Protein AF-K5W530-F1 (afdb_monomer_lite)

Structure (mmCIF, N/CA/C/O backbone):
data_AF-K5W530-F1
#
_entry.id   AF-K5W530-F1
#
loop_
_atom_site.group_PDB
_atom_site.id
_atom_site.type_symbol
_atom_site.label_atom_id
_atom_site.label_alt_id
_atom_site.label_comp_id
_atom_site.label_asym_id
_atom_site.label_entity_id
_atom_site.label_seq_id
_atom_site.pdbx_PDB_ins_code
_atom_site.Cartn_x
_atom_site.Cartn_y
_atom_site.Cartn_z
_atom_site.occupancy
_atom_site.B_iso_or_equiv
_atom_site.auth_seq_id
_atom_site.auth_comp_id
_atom_site.auth_asym_id
_atom_site.auth_atom_id
_atom_site.pdbx_PDB_model_num
ATOM 1 N N . LEU A 1 1 ? -4.948 55.221 9.171 1.00 51.19 1 LEU A N 1
ATOM 2 C CA . LEU A 1 1 ? -5.366 54.275 10.233 1.00 51.19 1 LEU A CA 1
ATOM 3 C C . LEU A 1 1 ? -6.156 53.051 9.726 1.00 51.19 1 LEU A C 1
ATOM 5 O O . LEU A 1 1 ? -6.423 52.175 10.527 1.00 51.19 1 LEU A O 1
ATOM 9 N N . ILE A 1 2 ? -6.507 52.945 8.432 1.00 52.31 2 ILE A N 1
ATOM 10 C CA . ILE A 1 2 ? -7.275 51.794 7.892 1.00 52.31 2 ILE A CA 1
ATOM 11 C C . ILE A 1 2 ? -6.385 50.792 7.125 1.00 52.31 2 ILE A C 1
ATOM 13 O O . ILE A 1 2 ? -6.698 49.611 7.059 1.00 52.31 2 ILE A O 1
ATOM 17 N N . PHE A 1 3 ? -5.218 51.218 6.630 1.00 44.72 3 PHE A N 1
ATOM 18 C CA . PHE A 1 3 ? -4.323 50.352 5.846 1.00 44.72 3 PHE A CA 1
ATOM 19 C C . PHE A 1 3 ? -3.403 49.440 6.671 1.00 44.72 3 PHE A C 1
ATOM 21 O O . PHE A 1 3 ? -2.934 48.429 6.163 1.00 44.72 3 PHE A O 1
ATOM 28 N N . VAL A 1 4 ? -3.160 49.754 7.947 1.00 47.00 4 VAL A N 1
ATOM 29 C CA . VAL A 1 4 ? -2.227 48.979 8.790 1.00 47.00 4 VAL A CA 1
ATOM 30 C C . VAL A 1 4 ? -2.894 47.722 9.373 1.00 47.00 4 VAL A C 1
ATOM 32 O O . VAL A 1 4 ? -2.210 46.765 9.717 1.00 47.00 4 VAL A O 1
ATOM 35 N N . LEU A 1 5 ? -4.232 47.672 9.418 1.00 45.00 5 LEU A N 1
ATOM 36 C CA . LEU A 1 5 ? -4.975 46.553 10.013 1.00 45.00 5 LEU A CA 1
ATOM 37 C C . LEU A 1 5 ? -5.194 45.362 9.055 1.00 45.00 5 LEU A C 1
ATOM 39 O O . LEU A 1 5 ? -5.543 44.278 9.508 1.00 45.00 5 LEU A O 1
ATOM 43 N N . SER A 1 6 ? -4.973 45.528 7.744 1.00 47.75 6 SER A N 1
ATOM 44 C CA . SER A 1 6 ? -5.181 44.441 6.762 1.00 47.75 6 SER A CA 1
ATOM 45 C C . SER A 1 6 ? -4.007 43.468 6.639 1.00 47.75 6 SER A C 1
ATOM 47 O O . SER A 1 6 ? -4.157 42.412 6.037 1.00 47.75 6 SER A O 1
ATOM 49 N N . ILE A 1 7 ? -2.853 43.771 7.238 1.00 49.44 7 ILE A N 1
ATOM 50 C CA . ILE A 1 7 ? -1.695 42.859 7.224 1.00 49.44 7 ILE A CA 1
ATOM 51 C C . ILE A 1 7 ? -1.810 41.800 8.345 1.00 49.44 7 ILE A C 1
ATOM 53 O O . ILE A 1 7 ? -1.051 40.838 8.380 1.00 49.44 7 ILE A O 1
ATOM 57 N N . LEU A 1 8 ? -2.805 41.915 9.237 1.00 47.88 8 LEU A N 1
ATOM 58 C CA . LEU A 1 8 ? -2.949 41.045 10.409 1.00 47.88 8 LEU A CA 1
ATOM 59 C C . LEU A 1 8 ? -3.847 39.803 10.222 1.00 47.88 8 LEU A C 1
ATOM 61 O O . LEU A 1 8 ? -4.095 39.106 11.201 1.00 47.88 8 LEU A O 1
ATOM 65 N N . THR A 1 9 ? -4.357 39.499 9.020 1.00 54.56 9 THR A N 1
ATOM 66 C CA . THR A 1 9 ? -5.320 38.383 8.824 1.00 54.56 9 THR A CA 1
ATOM 67 C C . THR A 1 9 ? -5.023 37.460 7.641 1.00 54.56 9 THR A C 1
ATOM 69 O O . THR A 1 9 ? -5.931 36.955 6.990 1.00 54.56 9 THR A O 1
ATOM 72 N N . LEU A 1 10 ? -3.752 37.134 7.407 1.00 48.59 10 LEU A N 1
ATOM 73 C CA . LEU A 1 10 ? -3.403 35.938 6.633 1.00 48.59 10 LEU A CA 1
ATOM 74 C C . LEU A 1 10 ? -2.355 35.094 7.363 1.00 48.59 10 LEU A C 1
ATOM 76 O O . LEU A 1 10 ? -1.287 34.789 6.849 1.00 48.59 10 LEU A O 1
ATOM 80 N N . VAL A 1 11 ? -2.707 34.621 8.561 1.00 50.84 11 VAL A N 1
ATOM 81 C CA . VAL A 1 11 ? -2.251 33.282 8.950 1.00 50.84 11 VAL A CA 1
ATOM 82 C C . VAL A 1 11 ? -3.168 32.310 8.215 1.00 50.84 11 VAL A C 1
ATOM 84 O O . VAL A 1 11 ? -4.099 31.746 8.784 1.00 50.84 11 VAL A O 1
ATOM 87 N N . ALA A 1 12 ? -2.951 32.164 6.906 1.00 47.25 12 ALA A N 1
ATOM 88 C CA . ALA A 1 12 ? -3.381 30.952 6.240 1.00 47.25 12 ALA A CA 1
ATOM 89 C C . ALA A 1 12 ? -2.591 29.843 6.929 1.00 47.25 12 ALA A C 1
ATOM 91 O O . ALA A 1 12 ? -1.369 29.771 6.792 1.00 47.25 12 ALA A O 1
ATOM 92 N N . GLN A 1 13 ? -3.266 29.044 7.752 1.00 52.19 13 GLN A N 1
ATOM 93 C CA . GLN A 1 13 ? -2.702 27.804 8.250 1.00 52.19 13 GLN A CA 1
ATOM 94 C C . GLN A 1 13 ? -2.469 26.915 7.029 1.00 52.19 13 GLN A C 1
ATOM 96 O O . GLN A 1 13 ? -3.324 26.122 6.646 1.00 52.19 13 GLN A O 1
ATOM 101 N N . ALA A 1 14 ? -1.318 27.073 6.378 1.00 48.53 14 ALA A N 1
ATOM 102 C CA . ALA A 1 14 ? -0.747 25.995 5.609 1.00 48.53 14 ALA A CA 1
ATOM 103 C C . ALA A 1 14 ? -0.536 24.884 6.636 1.00 48.53 14 ALA A C 1
ATOM 105 O O . ALA A 1 14 ? 0.388 24.947 7.446 1.00 48.53 14 ALA A O 1
ATOM 106 N N . GLN A 1 15 ? -1.459 23.921 6.688 1.00 55.88 15 GLN A N 1
ATOM 107 C CA . GLN A 1 15 ? -1.173 22.653 7.334 1.00 55.88 15 GLN A CA 1
ATOM 108 C C . GLN A 1 15 ? 0.032 22.112 6.576 1.00 55.88 15 GLN A C 1
ATOM 110 O O . GLN A 1 15 ? -0.105 21.653 5.438 1.00 55.88 15 GLN A O 1
ATOM 115 N N . LEU A 1 16 ? 1.221 22.273 7.163 1.00 52.56 16 LEU A N 1
ATOM 116 C CA . LEU A 1 16 ? 2.419 21.629 6.664 1.00 52.56 16 LEU A CA 1
ATOM 117 C C . LEU A 1 16 ? 2.055 20.157 6.556 1.00 52.56 16 LEU A C 1
ATOM 119 O O . LEU A 1 16 ? 1.707 19.494 7.532 1.00 52.56 16 LEU A O 1
ATOM 123 N N . SER A 1 17 ? 2.006 19.699 5.316 1.00 59.12 17 SER A N 1
ATOM 124 C CA . SER A 1 17 ? 1.738 18.321 4.957 1.00 59.12 17 SER A CA 1
ATOM 125 C C . SER A 1 17 ? 3.009 17.523 5.212 1.00 59.12 17 SER A C 1
ATOM 127 O O . SER A 1 17 ? 3.531 16.910 4.288 1.00 59.12 17 SER A O 1
ATOM 129 N N . ASP A 1 18 ? 3.551 17.617 6.428 1.00 68.12 18 ASP A N 1
ATOM 130 C CA . ASP A 1 18 ? 4.777 16.926 6.784 1.00 68.12 18 ASP A CA 1
ATOM 131 C C . ASP A 1 18 ? 4.516 15.436 6.669 1.00 68.12 18 ASP A C 1
ATOM 133 O O . ASP A 1 18 ? 3.536 14.895 7.195 1.00 68.12 18 ASP A O 1
ATOM 137 N N . THR A 1 19 ? 5.389 14.783 5.916 1.00 71.94 19 THR A N 1
ATOM 138 C CA . THR A 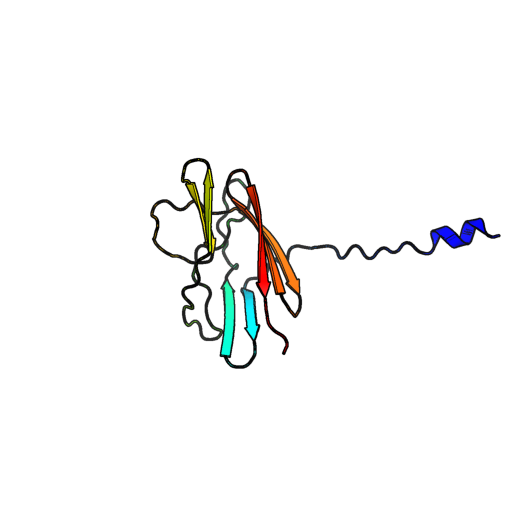1 19 ? 5.294 13.356 5.697 1.00 71.94 19 THR A CA 1
ATOM 139 C C . THR A 1 19 ? 5.459 12.621 7.014 1.00 71.94 19 THR A C 1
ATOM 141 O O . THR A 1 19 ? 6.491 12.725 7.681 1.00 71.94 19 THR A O 1
ATOM 144 N N . LEU A 1 20 ? 4.443 11.840 7.377 1.00 79.81 20 LEU A N 1
ATOM 145 C CA . LEU A 1 20 ? 4.484 11.000 8.563 1.00 79.81 20 LEU A CA 1
ATOM 146 C C . LEU A 1 20 ? 5.256 9.715 8.261 1.00 79.81 20 LEU A C 1
ATOM 148 O O . LEU A 1 20 ? 4.697 8.713 7.818 1.00 79.81 20 LEU A O 1
ATOM 152 N N . TRP A 1 21 ? 6.555 9.740 8.545 1.00 84.69 21 TRP A N 1
ATOM 153 C CA . TRP A 1 21 ? 7.412 8.558 8.517 1.00 84.69 21 TRP A CA 1
ATOM 154 C C . TRP A 1 21 ? 7.314 7.804 9.846 1.00 84.69 21 TRP A C 1
ATOM 156 O O . TRP A 1 21 ? 8.152 7.948 10.734 1.00 84.69 21 TRP A O 1
ATOM 166 N N . THR A 1 22 ? 6.252 7.017 10.012 1.00 89.44 22 THR A N 1
ATOM 167 C CA . THR A 1 22 ? 6.090 6.118 11.164 1.00 89.44 22 THR A CA 1
ATOM 168 C C . THR A 1 22 ? 6.521 4.699 10.794 1.00 89.44 22 THR A C 1
ATOM 170 O O . THR A 1 22 ? 6.781 4.401 9.633 1.00 89.44 22 THR A O 1
ATOM 173 N N . SER A 1 23 ? 6.612 3.798 11.774 1.00 91.19 23 SER A N 1
ATOM 174 C CA . SER A 1 23 ? 6.837 2.363 11.519 1.00 91.19 23 SER A CA 1
ATOM 175 C C . SER A 1 23 ? 5.571 1.607 11.108 1.00 91.19 23 SER A C 1
ATOM 177 O O . SER A 1 23 ? 5.658 0.573 10.452 1.00 91.19 23 SER A O 1
ATOM 179 N N . TRP A 1 24 ? 4.405 2.105 11.517 1.00 93.31 24 TRP A N 1
ATOM 180 C CA . TRP A 1 24 ? 3.110 1.489 11.260 1.00 93.31 24 TRP A CA 1
ATOM 181 C C . TRP A 1 24 ? 2.105 2.558 10.867 1.00 93.31 24 TRP A C 1
ATOM 183 O O . TRP A 1 24 ? 1.902 3.536 11.592 1.00 93.31 24 TRP A O 1
ATOM 193 N N . VAL A 1 25 ? 1.476 2.348 9.719 1.00 94.69 25 VAL A N 1
ATOM 194 C CA . VAL A 1 25 ? 0.536 3.278 9.105 1.00 94.69 25 VAL A CA 1
ATOM 195 C C . VAL A 1 25 ? -0.832 2.603 9.047 1.00 94.69 25 VAL A C 1
ATOM 197 O O . VAL A 1 25 ? -0.953 1.537 8.436 1.00 94.69 25 VAL A O 1
ATOM 200 N N . PRO A 1 26 ? -1.877 3.174 9.667 1.00 94.62 26 PRO A N 1
ATOM 201 C CA . PRO A 1 26 ? -3.224 2.649 9.521 1.00 94.62 26 PRO A CA 1
ATOM 202 C C . PRO A 1 26 ? -3.690 2.890 8.084 1.00 94.62 26 PRO A C 1
ATOM 204 O O . PRO A 1 26 ? -3.688 4.023 7.614 1.00 94.62 26 PRO A O 1
ATOM 207 N N . LEU A 1 27 ? -4.094 1.840 7.376 1.00 94.56 27 LEU A N 1
ATOM 208 C CA . LEU A 1 27 ? -4.752 1.968 6.077 1.00 94.56 27 LEU A CA 1
ATOM 209 C C . LEU A 1 27 ? -6.244 2.236 6.283 1.00 94.56 27 LEU A C 1
ATOM 211 O O . LEU A 1 27 ? -6.753 3.262 5.862 1.00 94.56 27 LEU A O 1
ATOM 215 N N . ALA A 1 28 ? -6.937 1.345 6.988 1.00 92.38 28 ALA A N 1
ATOM 216 C CA . ALA A 1 28 ? -8.357 1.495 7.290 1.00 92.38 28 ALA A CA 1
ATOM 217 C C . ALA A 1 28 ? -8.644 0.930 8.680 1.00 92.38 28 ALA A C 1
ATOM 219 O O . ALA A 1 28 ? -8.304 -0.219 8.962 1.00 92.38 28 ALA A O 1
ATOM 220 N N . VAL A 1 29 ? -9.263 1.721 9.554 1.00 90.19 29 VAL A N 1
ATOM 221 C CA . VAL A 1 29 ? -9.606 1.305 10.920 1.00 90.19 29 VAL A CA 1
ATOM 222 C C . VAL A 1 29 ? -11.062 1.660 11.208 1.00 90.19 29 VAL A C 1
ATOM 224 O O . VAL A 1 29 ? -11.459 2.812 11.074 1.00 90.19 29 VAL A O 1
ATOM 227 N N . ARG A 1 30 ? -11.852 0.663 11.618 1.00 86.31 30 ARG A N 1
ATOM 228 C CA . ARG A 1 30 ? -13.217 0.800 12.133 1.00 86.31 30 ARG A CA 1
ATOM 229 C C . ARG A 1 30 ? -13.475 -0.261 13.199 1.00 86.31 30 ARG A C 1
ATOM 231 O O . ARG A 1 30 ? -13.406 -1.463 12.934 1.00 86.31 30 ARG A O 1
ATOM 238 N N . SER A 1 31 ? -13.816 0.188 14.403 1.00 80.56 31 SER A N 1
ATOM 239 C CA . SER A 1 31 ? -14.176 -0.716 15.494 1.00 80.56 31 SER A CA 1
ATOM 240 C C . SER A 1 31 ? -15.514 -1.422 15.209 1.00 80.56 31 SER A C 1
ATOM 242 O O . SER A 1 31 ? -16.432 -0.764 14.718 1.00 80.56 31 SER A O 1
ATOM 244 N N . PRO A 1 32 ? -15.669 -2.728 15.513 1.00 78.06 32 PRO A N 1
ATOM 245 C CA . PRO A 1 32 ? -14.660 -3.658 16.039 1.00 78.06 32 PRO A CA 1
ATOM 246 C C . PRO A 1 32 ? -13.998 -4.551 14.967 1.00 78.06 32 PRO A C 1
ATOM 248 O O . PRO A 1 32 ? -13.096 -5.320 15.292 1.00 78.06 32 PRO A O 1
ATOM 251 N N . TYR A 1 33 ? -14.445 -4.500 13.708 1.00 80.62 33 TYR A N 1
ATOM 252 C CA . TYR A 1 33 ? -14.155 -5.556 12.724 1.00 80.62 33 TYR A CA 1
ATOM 253 C C . TYR A 1 33 ? -13.092 -5.215 11.674 1.00 80.62 33 TYR A C 1
ATOM 255 O O . TYR A 1 33 ? -12.631 -6.120 10.983 1.00 80.62 33 TYR A O 1
ATOM 263 N N . LEU A 1 34 ? -12.681 -3.950 11.536 1.00 85.69 34 LEU A N 1
ATOM 264 C CA . LEU A 1 34 ? -11.696 -3.545 10.532 1.00 85.69 34 LEU A CA 1
ATOM 265 C C . LEU A 1 34 ? -10.512 -2.837 11.188 1.00 85.69 34 LEU A C 1
ATOM 267 O O . LEU A 1 34 ? -10.655 -1.823 11.861 1.00 85.69 34 LEU A O 1
ATOM 271 N N . SER A 1 35 ? -9.315 -3.368 10.984 1.00 91.56 35 SER A N 1
ATOM 272 C CA . SER A 1 35 ? -8.079 -2.791 11.500 1.00 91.56 35 SER A CA 1
ATOM 273 C C . SER A 1 35 ? -6.960 -3.200 10.559 1.00 91.56 35 SER A C 1
ATOM 275 O O . SER A 1 35 ? -6.429 -4.287 10.688 1.00 91.56 35 SER A O 1
ATOM 277 N N . SER A 1 36 ? -6.665 -2.393 9.550 1.00 94.56 36 SER A N 1
ATOM 278 C CA . SER A 1 36 ? -5.657 -2.698 8.535 1.00 94.56 36 SER A CA 1
ATOM 279 C C . SER A 1 36 ? -4.449 -1.802 8.717 1.00 94.56 36 SER A C 1
ATOM 281 O O . SER A 1 36 ? -4.579 -0.581 8.643 1.00 94.56 36 SER A O 1
ATOM 283 N N . TRP A 1 37 ? -3.280 -2.405 8.912 1.00 95.12 37 TRP A N 1
ATOM 284 C CA . TRP A 1 37 ? -2.032 -1.703 9.189 1.00 95.12 37 TRP A CA 1
ATOM 285 C C . TRP A 1 37 ? -0.952 -2.095 8.194 1.00 95.12 37 TRP A C 1
ATOM 287 O O . TRP A 1 37 ? -0.741 -3.273 7.912 1.00 95.12 37 TRP A O 1
ATOM 297 N N . MET A 1 38 ? -0.245 -1.095 7.686 1.00 95.25 38 MET A N 1
ATOM 298 C CA . MET A 1 38 ? 0.892 -1.240 6.790 1.00 95.25 38 MET A CA 1
ATOM 299 C C . MET A 1 38 ? 2.182 -0.983 7.566 1.00 95.25 38 MET A C 1
ATOM 301 O O . MET A 1 38 ? 2.293 0.029 8.258 1.00 95.25 38 MET A O 1
ATOM 305 N N . ASN A 1 39 ? 3.156 -1.885 7.456 1.00 94.44 39 ASN A N 1
ATOM 306 C CA . ASN A 1 39 ? 4.470 -1.693 8.066 1.00 94.44 39 ASN A CA 1
ATOM 307 C C . ASN A 1 39 ? 5.389 -0.898 7.125 1.00 94.44 39 ASN A C 1
ATOM 309 O O . ASN A 1 39 ? 5.483 -1.169 5.928 1.00 94.44 39 ASN A O 1
ATOM 313 N N . THR A 1 40 ? 6.064 0.092 7.691 1.00 92.69 40 THR A N 1
ATOM 314 C CA . THR A 1 40 ? 6.969 1.022 7.010 1.00 92.69 40 THR A CA 1
ATOM 315 C C . THR A 1 40 ? 8.311 1.156 7.745 1.00 92.69 40 THR A C 1
ATOM 317 O O . THR A 1 40 ? 9.085 2.057 7.449 1.00 92.69 40 THR A O 1
ATOM 320 N N . THR A 1 41 ? 8.634 0.257 8.687 1.00 90.19 41 THR A N 1
ATOM 321 C CA . THR A 1 41 ? 9.860 0.325 9.511 1.00 90.19 41 THR A CA 1
ATOM 322 C C . THR A 1 41 ? 11.145 0.207 8.690 1.00 90.19 41 THR A C 1
ATOM 324 O O . THR A 1 41 ? 12.125 0.876 8.992 1.00 90.19 41 THR A O 1
ATOM 327 N N . ASN A 1 42 ? 11.157 -0.643 7.662 1.00 87.00 42 ASN A N 1
ATOM 328 C CA . ASN A 1 42 ? 12.351 -0.943 6.866 1.00 87.00 42 ASN A CA 1
ATOM 329 C C . ASN A 1 42 ? 12.043 -0.827 5.373 1.00 87.00 42 ASN A C 1
ATOM 331 O O . ASN A 1 42 ? 12.157 -1.799 4.619 1.00 87.00 42 ASN A O 1
ATOM 335 N N . LEU A 1 43 ? 11.589 0.356 4.954 1.00 90.81 43 LEU A N 1
ATOM 336 C CA . LEU A 1 43 ? 11.351 0.613 3.539 1.00 90.81 43 LEU A CA 1
ATOM 337 C C . LEU A 1 43 ? 12.638 0.412 2.747 1.00 90.81 43 LEU A C 1
ATOM 339 O O . LEU A 1 43 ? 13.714 0.883 3.116 1.00 90.81 43 LEU A O 1
ATOM 343 N N . ARG A 1 44 ? 12.508 -0.294 1.626 1.00 92.00 44 ARG A N 1
ATOM 344 C CA . ARG A 1 44 ? 13.590 -0.401 0.651 1.00 92.00 44 ARG A CA 1
ATOM 345 C C . ARG A 1 44 ? 13.832 0.980 0.052 1.00 92.00 44 ARG A C 1
ATOM 347 O O . ARG A 1 44 ? 12.896 1.757 -0.099 1.00 92.00 44 ARG A O 1
ATOM 354 N N . VAL A 1 45 ? 15.069 1.258 -0.334 1.00 91.69 45 VAL A N 1
ATOM 355 C CA . VAL A 1 45 ? 15.433 2.506 -1.011 1.00 91.69 45 VAL A CA 1
ATOM 356 C C . VAL A 1 45 ? 15.809 2.171 -2.451 1.00 91.69 45 VAL A C 1
ATOM 358 O O . VAL A 1 45 ? 16.613 1.271 -2.689 1.00 91.69 45 VAL A O 1
ATOM 361 N N . GLY A 1 46 ? 15.164 2.849 -3.399 1.00 86.75 46 GLY A N 1
ATOM 362 C CA . GLY A 1 46 ? 15.478 2.790 -4.824 1.00 86.75 46 GLY A CA 1
ATOM 363 C C . GLY A 1 46 ? 16.501 3.861 -5.183 1.00 86.75 46 GLY A C 1
ATOM 364 O O . GLY A 1 46 ? 17.437 4.095 -4.429 1.00 86.75 46 GLY A O 1
ATOM 365 N N . SER A 1 47 ? 16.309 4.549 -6.304 1.00 87.38 47 SER A N 1
ATOM 366 C CA . SER A 1 47 ? 17.139 5.663 -6.793 1.00 87.38 47 SER A CA 1
ATOM 367 C C . SER A 1 47 ? 17.151 6.894 -5.859 1.00 87.38 47 SER A C 1
ATOM 369 O O . SER A 1 47 ? 16.694 7.967 -6.233 1.00 87.38 47 SER A O 1
ATOM 371 N N . GLY A 1 48 ? 17.635 6.745 -4.624 1.00 90.44 48 GLY A N 1
ATOM 372 C CA . GLY A 1 48 ? 17.690 7.786 -3.593 1.00 90.44 48 GLY A CA 1
ATOM 373 C C . GLY A 1 48 ? 16.380 8.049 -2.842 1.00 90.44 48 GLY A C 1
ATOM 374 O O . GLY A 1 48 ? 16.365 8.910 -1.969 1.00 90.44 48 GLY A O 1
ATOM 375 N N . ALA A 1 49 ? 15.300 7.322 -3.141 1.00 91.38 49 ALA A N 1
ATOM 376 C CA . ALA A 1 49 ? 13.977 7.537 -2.549 1.00 91.38 49 ALA A CA 1
ATOM 377 C C . ALA A 1 49 ? 13.388 6.244 -1.950 1.00 91.38 49 ALA A C 1
ATOM 379 O O . ALA A 1 49 ? 13.673 5.152 -2.464 1.00 91.38 49 ALA A O 1
ATOM 380 N N . PRO A 1 50 ? 12.579 6.335 -0.876 1.00 93.81 50 PRO A N 1
ATOM 381 C CA . PRO A 1 50 ? 11.932 5.172 -0.284 1.00 93.81 50 PRO A CA 1
ATOM 382 C C . PRO A 1 50 ? 10.901 4.577 -1.248 1.00 93.81 50 PRO A C 1
ATOM 384 O O . PRO A 1 50 ? 10.089 5.272 -1.857 1.00 93.81 50 PRO A O 1
ATOM 387 N N . LEU A 1 51 ? 10.937 3.260 -1.386 1.00 94.88 51 LEU A N 1
ATOM 388 C CA . LEU A 1 51 ? 9.978 2.493 -2.164 1.00 94.88 51 LEU A CA 1
ATOM 389 C C . LEU A 1 51 ? 8.772 2.147 -1.296 1.00 94.88 51 LEU A C 1
ATOM 391 O O . LEU A 1 51 ? 8.897 1.897 -0.094 1.00 94.88 51 LEU A O 1
ATOM 395 N N . ALA A 1 52 ? 7.606 2.093 -1.923 1.00 94.00 52 ALA A N 1
ATOM 396 C CA . ALA A 1 52 ? 6.384 1.667 -1.276 1.00 94.00 52 ALA A CA 1
ATOM 397 C C . ALA A 1 52 ? 6.498 0.208 -0.765 1.00 94.00 52 ALA A C 1
ATOM 399 O O . ALA A 1 52 ? 7.196 -0.613 -1.378 1.00 94.00 52 ALA A O 1
ATOM 400 N N . PRO A 1 53 ? 5.847 -0.137 0.363 1.00 91.69 53 PRO A N 1
ATOM 401 C CA . PRO A 1 53 ? 5.962 -1.462 0.968 1.00 91.69 53 PRO A CA 1
ATOM 402 C C . PRO A 1 53 ? 5.539 -2.600 0.034 1.00 91.69 53 PRO A C 1
ATOM 404 O O . PRO A 1 53 ? 4.436 -2.609 -0.506 1.00 91.69 53 PRO A O 1
ATOM 407 N N . ARG A 1 54 ? 6.397 -3.620 -0.072 1.00 90.62 54 ARG A N 1
ATOM 408 C CA . ARG A 1 54 ? 6.089 -4.918 -0.699 1.00 90.62 54 ARG A CA 1
ATOM 409 C C . ARG A 1 54 ? 5.849 -5.992 0.356 1.00 90.62 54 ARG A C 1
ATOM 411 O O . ARG A 1 54 ? 6.600 -6.956 0.470 1.00 90.62 54 ARG A O 1
ATOM 418 N N . ILE A 1 55 ? 4.873 -5.741 1.212 1.00 92.25 55 ILE A N 1
ATOM 419 C CA . ILE A 1 55 ? 4.469 -6.638 2.292 1.00 92.25 55 ILE A CA 1
ATOM 420 C C . ILE A 1 55 ? 2.965 -6.525 2.491 1.00 92.25 55 ILE A C 1
ATOM 422 O O . ILE A 1 55 ? 2.362 -5.483 2.218 1.00 92.25 55 ILE A O 1
ATOM 426 N N . TRP A 1 56 ? 2.360 -7.600 2.983 1.00 95.50 56 TRP A N 1
ATOM 427 C CA . TRP A 1 56 ? 0.940 -7.602 3.290 1.00 95.50 56 TRP A CA 1
ATOM 428 C C . TRP A 1 56 ? 0.606 -6.635 4.422 1.00 95.50 56 TRP A C 1
ATOM 430 O O . TRP A 1 56 ? 1.294 -6.647 5.447 1.00 95.50 56 TRP A O 1
ATOM 440 N N . PRO A 1 57 ? -0.476 -5.849 4.292 1.00 95.69 57 PRO A N 1
ATOM 441 C CA . PRO A 1 57 ? -1.058 -5.242 5.466 1.00 95.69 57 PRO A CA 1
ATOM 442 C C . PRO A 1 57 ? -1.630 -6.334 6.368 1.00 95.69 57 PRO A C 1
ATOM 444 O O . PRO A 1 57 ? -2.113 -7.378 5.906 1.00 95.69 57 PRO A O 1
ATOM 447 N N . VAL A 1 58 ? -1.567 -6.076 7.665 1.00 95.75 58 VAL A N 1
ATOM 448 C CA . VAL A 1 58 ? -1.988 -7.015 8.699 1.00 95.75 58 VAL A CA 1
ATOM 449 C C . VAL A 1 58 ? -3.083 -6.424 9.571 1.00 95.75 58 VAL A C 1
ATOM 451 O O . VAL A 1 58 ? -3.207 -5.205 9.720 1.00 95.75 58 VAL A O 1
ATOM 454 N N . PHE A 1 59 ? -3.869 -7.315 10.164 1.00 93.50 59 PHE A N 1
ATOM 455 C CA . PHE A 1 59 ? -4.731 -6.994 11.286 1.00 93.50 59 PHE A CA 1
ATOM 456 C C . PHE A 1 59 ? -3.896 -6.686 12.534 1.00 93.50 59 PHE A C 1
ATOM 458 O O . PHE A 1 59 ? -2.717 -7.038 12.594 1.00 93.50 59 PHE A O 1
ATOM 465 N N . TRP A 1 60 ? -4.490 -6.063 13.558 1.00 85.94 60 TRP A N 1
ATOM 466 C CA . TRP A 1 60 ? -3.761 -5.691 14.786 1.00 85.94 60 TRP A CA 1
ATOM 467 C C . TRP A 1 60 ? -3.067 -6.883 15.478 1.00 85.94 60 TRP A C 1
ATOM 469 O O . TRP A 1 60 ? -2.105 -6.695 16.216 1.00 85.94 60 TRP A O 1
ATOM 479 N N . ASN A 1 61 ? -3.537 -8.108 15.223 1.00 89.81 61 ASN A N 1
ATOM 480 C CA . ASN A 1 61 ? -2.980 -9.361 15.735 1.00 89.81 61 ASN A CA 1
ATOM 481 C C . ASN A 1 61 ? -2.046 -10.085 14.737 1.00 89.81 61 ASN A C 1
ATOM 483 O O . ASN A 1 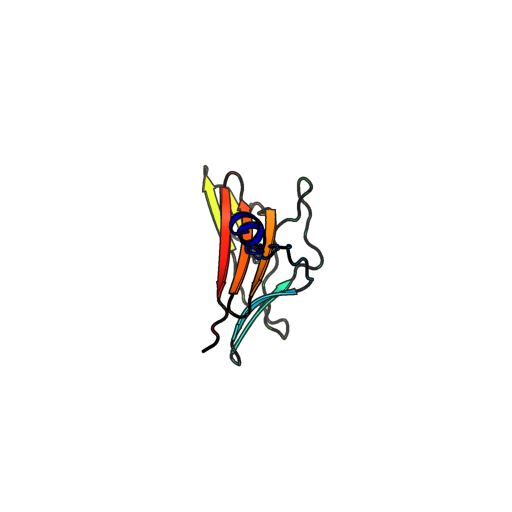61 ? -1.838 -11.289 14.866 1.00 89.81 61 ASN A O 1
ATOM 487 N N . ASN A 1 62 ? -1.509 -9.379 13.737 1.00 92.06 62 ASN A N 1
ATOM 488 C CA . ASN A 1 62 ? -0.642 -9.893 12.668 1.00 92.06 62 ASN A CA 1
ATOM 489 C C . ASN A 1 62 ? -1.297 -10.853 11.654 1.00 92.06 62 ASN A C 1
ATOM 491 O O . ASN A 1 62 ? -0.590 -11.438 10.832 1.00 92.06 62 ASN A O 1
ATOM 495 N N . ALA A 1 63 ? -2.626 -11.009 11.645 1.00 94.25 63 ALA A N 1
ATOM 496 C CA . ALA A 1 63 ? -3.295 -11.761 10.583 1.00 94.25 63 ALA A CA 1
ATOM 497 C C . ALA A 1 63 ? -3.157 -11.040 9.229 1.00 94.25 63 ALA A C 1
ATOM 499 O O . ALA A 1 63 ? -3.470 -9.858 9.120 1.00 94.25 63 ALA A O 1
ATOM 500 N N . ILE A 1 64 ? -2.705 -11.742 8.188 1.00 95.38 64 ILE A N 1
ATOM 501 C CA . ILE A 1 64 ? -2.557 -11.187 6.834 1.00 95.38 64 ILE A CA 1
ATOM 502 C C . ILE A 1 64 ? -3.936 -10.857 6.250 1.00 95.38 64 ILE A C 1
ATOM 504 O O . ILE A 1 64 ? -4.806 -11.723 6.193 1.00 95.38 64 ILE A O 1
ATOM 508 N N . LEU A 1 65 ? -4.116 -9.623 5.768 1.00 93.88 65 LEU A N 1
ATOM 509 C CA . LEU A 1 65 ? -5.374 -9.180 5.148 1.00 93.88 65 LEU A CA 1
ATOM 510 C C . LEU A 1 65 ? -5.432 -9.426 3.635 1.00 93.88 65 LEU A C 1
ATOM 512 O O . LEU A 1 65 ? -6.505 -9.361 3.043 1.00 93.88 65 LEU A O 1
ATOM 516 N N . GLY A 1 66 ? -4.290 -9.701 2.997 1.00 92.12 66 GLY A N 1
ATOM 517 C CA . GLY A 1 66 ? -4.228 -10.052 1.574 1.00 92.12 66 GLY A CA 1
ATOM 518 C C . GLY A 1 66 ? -4.554 -8.904 0.611 1.00 92.12 66 GLY A C 1
ATOM 519 O O . GLY A 1 66 ? -4.883 -9.157 -0.544 1.00 92.12 66 GLY A O 1
ATOM 520 N N . TRP A 1 67 ? -4.489 -7.644 1.055 1.00 92.50 67 TRP A N 1
ATOM 521 C CA . TRP A 1 67 ? -4.724 -6.496 0.175 1.00 92.50 67 TRP A CA 1
ATOM 522 C C . TRP A 1 67 ? -3.472 -6.183 -0.638 1.00 92.50 67 TRP A C 1
ATOM 524 O O . TRP A 1 67 ? -2.392 -5.991 -0.075 1.00 92.50 67 TRP A O 1
ATOM 534 N N . ALA A 1 68 ? -3.637 -6.115 -1.957 1.00 93.56 68 ALA A N 1
ATOM 535 C CA . ALA A 1 68 ? -2.593 -5.734 -2.894 1.00 93.56 68 ALA A CA 1
ATOM 536 C C . ALA A 1 68 ? -2.997 -4.469 -3.650 1.00 93.56 68 ALA A C 1
ATOM 538 O O . ALA A 1 68 ? -4.160 -4.287 -4.010 1.00 93.56 68 ALA A O 1
ATOM 539 N N . GLY A 1 69 ? -2.017 -3.607 -3.889 1.00 93.56 69 GLY A N 1
ATOM 540 C CA . GLY A 1 69 ? -2.171 -2.375 -4.643 1.00 93.56 69 GLY A CA 1
ATOM 541 C C . GLY A 1 69 ? -1.277 -2.400 -5.869 1.00 93.56 69 GLY A C 1
ATOM 542 O O . GLY A 1 69 ? -0.057 -2.296 -5.729 1.00 93.56 69 GLY A O 1
ATOM 543 N N . HIS A 1 70 ? -1.885 -2.536 -7.048 1.00 93.69 70 HIS A N 1
ATOM 544 C CA . HIS A 1 70 ? -1.191 -2.534 -8.331 1.00 93.69 70 HIS A CA 1
ATOM 545 C C . HIS A 1 70 ? -1.763 -1.490 -9.271 1.00 93.69 70 HIS A C 1
ATOM 547 O O . HIS A 1 70 ? -2.971 -1.251 -9.301 1.00 93.69 70 HIS A O 1
ATOM 553 N N . ILE A 1 71 ? -0.891 -0.922 -10.091 1.00 93.44 71 ILE A N 1
ATOM 554 C CA . ILE A 1 71 ? -1.291 -0.115 -11.234 1.00 93.44 71 ILE A CA 1
ATOM 555 C C . ILE A 1 71 ? -0.474 -0.527 -12.441 1.00 93.44 71 ILE A C 1
ATOM 557 O O . ILE A 1 71 ? 0.728 -0.765 -12.349 1.00 93.44 71 ILE A O 1
ATOM 561 N N . ARG A 1 72 ? -1.139 -0.606 -13.584 1.00 93.75 72 ARG A N 1
ATOM 562 C CA . ARG A 1 72 ? -0.480 -0.781 -14.866 1.00 93.75 72 ARG A CA 1
ATOM 563 C C . ARG A 1 72 ? -0.367 0.577 -15.537 1.00 93.75 72 ARG A C 1
ATOM 565 O O . ARG A 1 72 ? -1.369 1.269 -15.693 1.00 93.75 72 ARG A O 1
ATOM 572 N N . VAL A 1 73 ? 0.855 0.938 -15.892 1.00 92.25 73 VAL A N 1
ATOM 573 C CA . VAL A 1 73 ? 1.207 2.176 -16.592 1.00 92.25 73 VAL A CA 1
ATOM 574 C C . VAL A 1 73 ? 1.846 1.771 -17.916 1.00 92.25 73 VAL A C 1
ATOM 576 O O . VAL A 1 73 ? 2.384 0.671 -17.994 1.00 92.25 73 VAL A O 1
ATOM 579 N N . ASP A 1 74 ? 1.711 2.611 -18.941 1.00 86.88 74 ASP A N 1
ATOM 580 C CA . ASP A 1 74 ? 2.208 2.484 -20.320 1.00 86.88 74 ASP A CA 1
ATOM 581 C C . ASP A 1 74 ? 3.174 1.322 -20.629 1.00 86.88 74 ASP A C 1
ATOM 583 O O . ASP A 1 74 ? 4.147 1.061 -19.923 1.00 86.88 74 ASP A O 1
ATOM 587 N N . ASN A 1 75 ? 2.956 0.672 -21.776 1.00 85.56 75 ASN A N 1
ATOM 588 C CA . ASN A 1 75 ? 3.741 -0.481 -22.241 1.00 85.56 75 ASN A CA 1
ATOM 589 C C . ASN A 1 75 ? 3.662 -1.709 -21.312 1.00 85.56 75 ASN A C 1
ATOM 591 O O . ASN A 1 75 ? 4.623 -2.464 -21.187 1.00 85.56 75 ASN A O 1
ATOM 595 N N . ASP A 1 76 ? 2.498 -1.925 -20.690 1.00 86.44 76 ASP A N 1
ATOM 596 C CA . ASP A 1 76 ? 2.173 -3.101 -19.864 1.00 86.44 76 ASP A CA 1
ATOM 597 C C . ASP A 1 76 ? 3.000 -3.248 -18.571 1.00 86.44 76 ASP A C 1
ATOM 599 O O . ASP A 1 76 ? 2.982 -4.291 -17.910 1.00 86.44 76 ASP A O 1
ATOM 603 N N . ILE A 1 77 ? 3.688 -2.183 -18.149 1.00 92.00 77 ILE A N 1
ATOM 604 C CA . ILE A 1 77 ? 4.518 -2.197 -16.946 1.00 92.00 77 ILE A CA 1
ATOM 605 C C . ILE A 1 77 ? 3.620 -2.085 -15.716 1.00 92.00 77 ILE A C 1
ATOM 607 O O . ILE A 1 77 ? 2.856 -1.135 -15.548 1.00 92.00 77 ILE A O 1
ATOM 611 N N . THR A 1 78 ? 3.715 -3.068 -14.823 1.00 93.38 78 THR A N 1
ATOM 612 C CA . THR A 1 78 ? 2.907 -3.098 -13.601 1.00 93.38 78 THR A CA 1
ATOM 613 C C . THR A 1 78 ? 3.751 -2.673 -12.403 1.00 93.38 78 THR A C 1
ATOM 615 O O . THR A 1 78 ? 4.817 -3.236 -12.149 1.00 93.38 78 THR A O 1
ATOM 618 N N . TYR A 1 79 ? 3.262 -1.679 -11.670 1.00 94.19 79 TYR A N 1
ATOM 619 C CA . TYR A 1 79 ? 3.856 -1.168 -10.445 1.00 94.19 79 TYR A CA 1
ATOM 620 C C . TYR A 1 79 ? 3.059 -1.626 -9.222 1.00 94.19 79 TYR A C 1
ATOM 622 O O . TYR A 1 79 ? 1.837 -1.767 -9.291 1.00 94.19 79 TYR A O 1
ATOM 630 N N . ILE A 1 80 ? 3.750 -1.841 -8.104 1.00 94.81 80 ILE A N 1
ATOM 631 C CA . ILE A 1 80 ? 3.175 -2.237 -6.816 1.00 94.81 80 IL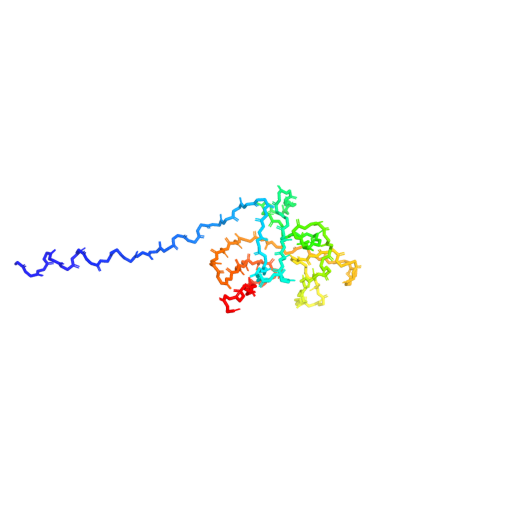E A CA 1
ATOM 632 C C . ILE A 1 80 ? 3.492 -1.202 -5.739 1.00 94.81 80 ILE A C 1
ATOM 634 O O . ILE A 1 80 ? 4.636 -0.754 -5.612 1.00 94.81 80 ILE A O 1
ATOM 638 N N . TRP A 1 81 ? 2.484 -0.876 -4.927 1.00 94.94 81 TRP A N 1
ATOM 639 C CA . TRP A 1 81 ? 2.646 -0.015 -3.751 1.00 94.94 81 TRP A CA 1
ATOM 640 C C . TRP A 1 81 ? 2.188 -0.640 -2.429 1.00 94.94 81 TRP A C 1
ATOM 642 O O . TRP A 1 81 ? 2.413 -0.052 -1.372 1.00 94.94 81 TRP A O 1
ATOM 652 N N . LEU A 1 82 ? 1.498 -1.781 -2.475 1.00 95.25 82 LEU A N 1
ATOM 653 C CA . LEU A 1 82 ? 0.998 -2.473 -1.290 1.00 95.25 82 LEU A CA 1
ATOM 654 C C . LEU A 1 82 ? 0.897 -3.974 -1.556 1.00 95.25 82 LEU A C 1
ATOM 656 O O . LEU A 1 82 ? 0.482 -4.383 -2.642 1.00 95.25 82 LEU A O 1
ATOM 660 N N . GLY A 1 83 ? 1.169 -4.777 -0.529 1.00 93.81 83 GLY A N 1
ATOM 661 C CA . GLY A 1 83 ? 1.030 -6.226 -0.581 1.00 93.81 83 GLY A CA 1
ATOM 662 C C . GLY A 1 83 ? 2.282 -6.921 -1.103 1.00 93.81 83 GLY A C 1
ATOM 663 O O . GLY A 1 83 ? 3.252 -6.288 -1.513 1.00 93.81 83 GLY A O 1
ATOM 664 N N . ASP A 1 84 ? 2.255 -8.248 -1.076 1.00 89.56 84 ASP A N 1
ATOM 665 C CA . ASP A 1 84 ? 3.279 -9.093 -1.701 1.00 89.56 84 ASP A CA 1
ATOM 666 C C . ASP A 1 84 ? 2.600 -10.155 -2.569 1.00 89.56 84 ASP A C 1
ATOM 668 O O . ASP A 1 84 ? 2.831 -11.360 -2.466 1.00 89.56 84 ASP A O 1
ATOM 672 N N . ALA A 1 85 ? 1.659 -9.694 -3.394 1.00 77.25 85 ALA A N 1
ATOM 673 C CA . ALA A 1 85 ? 1.026 -10.537 -4.388 1.00 77.25 85 ALA A CA 1
ATOM 674 C C . ALA A 1 85 ? 2.096 -10.926 -5.417 1.00 77.25 85 ALA A C 1
ATOM 676 O O . ALA A 1 85 ? 2.519 -10.102 -6.220 1.00 77.25 85 ALA A O 1
ATOM 677 N N . GLY A 1 86 ? 2.529 -12.189 -5.414 1.00 73.50 86 GLY A N 1
ATOM 678 C CA . GLY A 1 86 ? 3.521 -12.721 -6.362 1.00 73.50 86 GLY A CA 1
ATOM 679 C C . GLY A 1 86 ? 3.065 -12.763 -7.830 1.00 73.50 86 GLY A C 1
ATOM 680 O O . GLY A 1 86 ? 3.686 -13.446 -8.640 1.00 73.50 86 GLY A O 1
ATOM 681 N N . SER A 1 87 ? 1.965 -12.085 -8.172 1.00 77.31 87 SER A N 1
ATOM 682 C CA . SER A 1 87 ? 1.380 -12.020 -9.506 1.00 77.31 87 SER A CA 1
ATOM 683 C C . SER A 1 87 ? 0.804 -10.621 -9.788 1.00 77.31 87 SER A C 1
ATOM 685 O O . SER A 1 87 ? 0.124 -10.070 -8.916 1.00 77.31 87 SER A O 1
ATOM 687 N N . PRO A 1 88 ? 0.965 -10.091 -11.017 1.00 76.38 88 PRO A N 1
ATOM 688 C CA . PRO A 1 88 ? 1.783 -10.649 -12.104 1.00 76.38 88 PRO A CA 1
ATOM 689 C C . PRO A 1 88 ? 3.279 -10.675 -11.746 1.00 76.38 88 PRO A C 1
ATOM 691 O O . PRO A 1 88 ? 3.710 -9.992 -10.826 1.00 76.38 88 PRO A O 1
ATOM 694 N N . ALA A 1 89 ? 4.079 -11.504 -12.419 1.00 78.50 89 ALA A N 1
ATOM 695 C CA . ALA A 1 89 ? 5.525 -11.524 -12.192 1.00 78.50 89 ALA A CA 1
ATOM 696 C C . ALA A 1 89 ? 6.182 -10.233 -12.721 1.00 78.50 89 ALA A C 1
ATOM 698 O O . ALA A 1 89 ? 5.681 -9.621 -13.662 1.00 78.50 89 ALA A O 1
ATOM 699 N N . GLY A 1 90 ? 7.321 -9.838 -12.142 1.00 82.69 90 GLY A N 1
ATOM 700 C CA . GLY A 1 90 ? 8.093 -8.682 -12.624 1.00 82.69 90 GLY A CA 1
ATOM 701 C C . GLY A 1 90 ? 7.534 -7.312 -12.222 1.00 82.69 90 GLY A C 1
ATOM 702 O O . GLY A 1 90 ? 7.716 -6.345 -12.954 1.00 82.69 90 GLY A O 1
ATOM 703 N N . LEU A 1 91 ? 6.853 -7.219 -11.074 1.00 89.62 91 LEU A N 1
ATOM 704 C CA . LEU A 1 91 ? 6.327 -5.951 -10.557 1.00 89.62 91 LEU A CA 1
ATOM 705 C C . LEU A 1 91 ? 7.449 -4.971 -10.209 1.00 89.62 91 LEU A C 1
ATOM 707 O O . LEU A 1 91 ? 8.347 -5.293 -9.426 1.00 89.62 91 LEU A O 1
ATOM 711 N N . ASN A 1 92 ? 7.338 -3.747 -10.718 1.00 91.88 92 ASN A N 1
ATOM 712 C CA . ASN A 1 92 ? 8.199 -2.642 -10.318 1.00 91.88 92 ASN A CA 1
ATOM 713 C C . ASN A 1 92 ? 7.678 -1.999 -9.030 1.00 91.88 92 ASN A C 1
ATOM 715 O O . ASN A 1 92 ? 6.480 -1.812 -8.852 1.00 91.88 92 ASN A O 1
ATOM 719 N N . SER A 1 93 ? 8.565 -1.621 -8.116 1.00 93.31 93 SER A N 1
ATOM 720 C CA . SER A 1 93 ? 8.147 -0.895 -6.915 1.00 93.31 93 SER A CA 1
ATOM 721 C C . SER A 1 93 ? 7.849 0.568 -7.233 1.00 93.31 93 SER A C 1
ATOM 723 O O . SER A 1 93 ? 8.661 1.242 -7.865 1.00 93.31 93 SER A O 1
ATOM 725 N N . SER A 1 94 ? 6.709 1.066 -6.757 1.00 95.62 94 SER A N 1
ATOM 726 C CA . SER A 1 94 ? 6.418 2.500 -6.735 1.00 95.62 94 SER A CA 1
ATOM 727 C C . SER A 1 94 ? 7.301 3.210 -5.705 1.00 95.62 94 SER A C 1
ATOM 729 O O . SER A 1 94 ? 7.688 2.623 -4.692 1.00 95.62 94 SER A O 1
ATOM 731 N N . VAL A 1 95 ? 7.599 4.485 -5.938 1.00 96.50 95 VAL A N 1
ATOM 732 C CA . VAL A 1 95 ? 8.250 5.359 -4.954 1.00 96.50 95 VAL A CA 1
ATOM 733 C C . VAL A 1 95 ? 7.175 5.925 -4.033 1.00 96.50 95 VAL A C 1
ATOM 735 O O . VAL A 1 95 ? 6.134 6.373 -4.507 1.00 96.50 95 V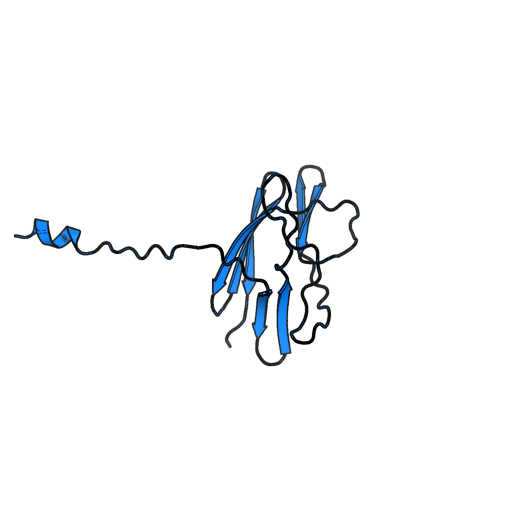AL A O 1
ATOM 738 N N . LEU A 1 96 ? 7.405 5.888 -2.723 1.00 95.38 96 LEU A N 1
ATOM 739 C CA . LEU A 1 96 ? 6.519 6.482 -1.729 1.00 95.38 96 LEU A CA 1
ATOM 740 C C . LEU A 1 96 ? 7.032 7.882 -1.389 1.00 95.38 96 LEU A C 1
ATOM 742 O O . LEU A 1 96 ? 8.088 8.020 -0.784 1.00 95.38 96 LEU A O 1
ATOM 746 N N . ASN A 1 97 ? 6.282 8.916 -1.753 1.00 94.69 97 ASN A N 1
ATOM 747 C CA . ASN A 1 97 ? 6.714 10.301 -1.565 1.00 94.69 97 ASN A CA 1
ATOM 748 C C . ASN A 1 97 ? 6.178 10.902 -0.268 1.00 94.69 97 ASN A C 1
ATOM 750 O O . ASN A 1 97 ? 6.871 11.674 0.387 1.00 94.69 97 ASN A O 1
ATOM 754 N N . ASN A 1 98 ? 4.930 10.580 0.081 1.00 94.25 98 ASN A N 1
ATOM 755 C CA . ASN A 1 98 ? 4.253 11.182 1.222 1.00 94.25 98 ASN A CA 1
ATOM 756 C C . ASN A 1 98 ? 3.213 10.241 1.839 1.00 94.25 98 ASN A C 1
ATOM 758 O O . ASN A 1 98 ? 2.575 9.463 1.129 1.00 94.25 98 ASN A O 1
ATOM 762 N N . ILE A 1 99 ? 2.992 10.387 3.144 1.00 94.62 99 ILE A N 1
ATOM 763 C CA . ILE A 1 99 ? 1.901 9.792 3.910 1.00 94.62 99 ILE A CA 1
ATOM 764 C C . ILE A 1 99 ? 1.292 10.893 4.771 1.00 94.62 99 ILE A C 1
ATOM 766 O O . ILE A 1 99 ? 1.974 11.500 5.597 1.00 94.62 99 ILE A O 1
ATOM 770 N N . GLN A 1 100 ? -0.010 11.098 4.612 1.00 94.19 100 GLN A N 1
ATOM 771 C CA . GLN A 1 100 ? -0.813 11.967 5.458 1.00 94.19 100 GLN A CA 1
ATOM 772 C C . GLN A 1 100 ? -1.907 11.149 6.128 1.00 94.19 100 GLN A C 1
ATOM 774 O O . GLN A 1 100 ? -2.645 10.422 5.466 1.00 94.19 100 GLN A O 1
ATOM 779 N N . ILE A 1 101 ? -2.033 11.289 7.443 1.00 91.31 101 ILE A N 1
ATOM 780 C CA . ILE A 1 101 ? -3.029 10.568 8.234 1.00 91.31 101 ILE A CA 1
ATOM 781 C C . ILE A 1 101 ? -3.969 11.589 8.863 1.00 91.31 101 ILE A C 1
ATOM 783 O O . ILE A 1 101 ? -3.545 12.581 9.450 1.00 91.31 101 ILE A O 1
ATOM 787 N N . THR A 1 102 ? -5.262 11.325 8.749 1.00 90.94 102 THR A N 1
ATOM 788 C CA . THR A 1 102 ? -6.338 12.054 9.424 1.00 90.94 102 THR A CA 1
ATOM 789 C C . THR A 1 102 ? -7.272 11.040 10.089 1.00 90.94 102 THR A C 1
ATOM 791 O O . THR A 1 102 ? -7.223 9.861 9.731 1.00 90.94 102 THR A O 1
ATOM 794 N N . PRO A 1 103 ? -8.155 11.450 11.018 1.00 89.25 103 PRO A N 1
ATOM 795 C CA . PRO A 1 103 ? -9.039 10.509 11.710 1.00 89.25 103 PRO A CA 1
ATOM 796 C C . PRO A 1 103 ? -9.897 9.631 10.783 1.00 89.25 103 PRO A C 1
ATOM 798 O O . PRO A 1 103 ? -10.213 8.501 11.137 1.00 89.25 103 PRO A O 1
ATOM 801 N N . THR A 1 104 ? -10.254 10.128 9.595 1.00 92.81 104 THR A N 1
ATOM 802 C CA . THR A 1 104 ? -11.157 9.448 8.652 1.00 92.81 104 THR A CA 1
ATOM 803 C C . THR A 1 104 ? -10.461 8.867 7.427 1.00 92.81 104 THR A C 1
ATOM 805 O O . THR A 1 104 ? -11.102 8.174 6.637 1.00 92.81 104 THR A O 1
ATOM 808 N N . ARG A 1 105 ? -9.175 9.157 7.207 1.00 93.50 105 ARG A N 1
ATOM 809 C CA . ARG A 1 105 ? -8.457 8.670 6.023 1.00 93.50 105 ARG A CA 1
ATOM 810 C C . ARG A 1 105 ? -6.946 8.719 6.161 1.00 93.50 105 ARG A C 1
ATOM 812 O O . ARG A 1 105 ? -6.400 9.630 6.786 1.00 93.50 105 ARG A O 1
ATOM 819 N N . THR A 1 106 ? -6.303 7.813 5.439 1.00 95.19 106 THR A N 1
ATOM 820 C CA . THR A 1 106 ? -4.868 7.819 5.162 1.00 95.19 106 THR A CA 1
ATOM 821 C C . THR A 1 106 ? -4.653 8.040 3.676 1.00 95.19 106 THR A C 1
ATOM 823 O O . THR A 1 106 ? -5.247 7.360 2.842 1.00 95.19 106 THR A O 1
ATOM 826 N N . VAL A 1 107 ? -3.808 9.006 3.346 1.00 95.75 107 VAL A N 1
ATOM 827 C CA . VAL A 1 107 ? -3.545 9.468 1.987 1.00 95.75 107 VAL A CA 1
ATOM 828 C C . VAL A 1 107 ? -2.063 9.258 1.694 1.00 95.75 107 VAL A C 1
ATOM 830 O O . VAL A 1 107 ? -1.217 9.735 2.448 1.00 95.75 107 VAL A O 1
ATOM 833 N N . MET A 1 108 ? -1.744 8.530 0.626 1.00 95.50 108 MET A N 1
ATOM 834 C CA . MET A 1 108 ? -0.371 8.248 0.204 1.00 95.50 108 MET A CA 1
ATOM 835 C C . MET A 1 108 ? -0.120 8.831 -1.182 1.00 95.50 108 MET A C 1
ATOM 837 O O . MET A 1 108 ? -0.815 8.479 -2.136 1.00 95.50 108 MET A O 1
ATOM 841 N N . SER A 1 109 ? 0.905 9.670 -1.302 1.00 96.25 109 SER A N 1
ATOM 842 C CA . SER A 1 109 ? 1.411 10.124 -2.598 1.00 96.25 109 SER A CA 1
ATOM 843 C C . SER A 1 109 ? 2.495 9.165 -3.067 1.00 96.25 109 SER A C 1
ATOM 845 O O . SER A 1 109 ? 3.510 9.009 -2.383 1.00 96.25 109 SER A O 1
ATOM 847 N N . ILE A 1 110 ? 2.293 8.535 -4.221 1.00 96.38 110 ILE A N 1
ATOM 848 C CA . ILE A 1 110 ? 3.253 7.598 -4.809 1.00 96.38 110 ILE A CA 1
ATOM 849 C C . ILE A 1 110 ? 3.581 7.981 -6.252 1.00 96.38 110 ILE A C 1
ATOM 851 O O . ILE A 1 110 ? 2.713 8.470 -6.969 1.00 96.38 110 ILE A O 1
ATOM 855 N N . THR A 1 111 ? 4.796 7.683 -6.698 1.00 96.94 111 THR A N 1
ATOM 856 C CA . THR A 1 111 ? 5.187 7.773 -8.112 1.00 96.94 111 THR A CA 1
ATOM 857 C C . THR A 1 111 ? 5.348 6.368 -8.677 1.00 96.94 111 THR A C 1
ATOM 859 O O . THR A 1 111 ? 6.048 5.530 -8.105 1.00 96.94 111 THR A O 1
ATOM 862 N N . SER A 1 112 ? 4.695 6.094 -9.804 1.00 95.50 112 SER A N 1
ATOM 863 C CA . SER A 1 112 ? 4.745 4.812 -10.512 1.00 95.50 112 SER A CA 1
ATOM 864 C C . SER A 1 112 ? 5.172 5.049 -11.955 1.00 95.50 112 SER A C 1
ATOM 866 O O . SER A 1 112 ? 4.357 5.391 -12.808 1.00 95.50 112 SER A O 1
ATOM 868 N N . GLY A 1 113 ? 6.469 4.902 -12.226 1.00 93.62 113 GLY A N 1
ATOM 869 C CA . GLY A 1 113 ? 7.022 5.225 -13.539 1.00 93.62 113 GLY A CA 1
ATOM 870 C C . GLY A 1 113 ? 6.810 6.709 -13.877 1.00 93.62 113 GLY A C 1
ATOM 871 O O . GLY A 1 113 ? 7.257 7.549 -13.100 1.00 93.62 113 GLY A O 1
ATOM 872 N N . PRO A 1 114 ? 6.158 7.045 -15.006 1.00 94.31 114 PRO A N 1
ATOM 873 C CA . PRO A 1 114 ? 5.951 8.429 -15.433 1.00 94.31 114 PRO A CA 1
ATOM 874 C C . PRO A 1 114 ? 4.761 9.144 -14.767 1.00 94.31 114 PRO A C 1
ATOM 876 O O . PRO A 1 114 ? 4.515 10.302 -15.099 1.00 94.31 114 PRO A O 1
ATOM 879 N N . ILE A 1 115 ? 4.001 8.487 -13.878 1.00 95.62 115 ILE A N 1
ATOM 880 C CA . ILE A 1 115 ? 2.794 9.072 -13.272 1.00 95.62 115 ILE A CA 1
ATOM 881 C C . ILE A 1 115 ? 2.876 9.168 -11.748 1.00 95.62 115 ILE A C 1
ATOM 883 O O . ILE A 1 115 ? 3.425 8.287 -11.081 1.00 95.62 115 ILE A O 1
ATOM 887 N N . ASP A 1 116 ? 2.231 10.198 -11.207 1.00 97.12 116 ASP A N 1
ATOM 888 C CA . ASP A 1 116 ? 1.997 10.370 -9.776 1.00 97.12 116 ASP A CA 1
ATOM 889 C C . ASP A 1 116 ? 0.558 9.999 -9.417 1.00 97.12 116 ASP A C 1
ATOM 891 O O . ASP A 1 116 ? -0.394 10.317 -10.132 1.00 97.12 116 ASP A O 1
ATOM 895 N N . LEU A 1 117 ? 0.393 9.320 -8.285 1.00 95.94 117 LEU A N 1
ATOM 896 C CA . LEU A 1 117 ? -0.888 8.826 -7.801 1.00 95.94 117 LEU A CA 1
ATOM 897 C C . LEU A 1 117 ? -1.107 9.265 -6.366 1.00 95.94 117 LEU A C 1
ATOM 899 O O . LEU A 1 117 ? -0.190 9.268 -5.543 1.00 95.94 117 LEU A O 1
ATOM 903 N N . ASN A 1 118 ? -2.365 9.561 -6.063 1.00 96.75 118 ASN A N 1
ATOM 904 C CA . ASN A 1 118 ? -2.804 9.807 -4.706 1.00 96.75 118 ASN A CA 1
ATOM 905 C C . ASN A 1 118 ? -3.775 8.710 -4.263 1.00 96.75 118 ASN A C 1
ATOM 907 O O . ASN A 1 118 ? -4.912 8.648 -4.733 1.00 96.75 118 ASN A O 1
ATOM 911 N N . ILE A 1 119 ? -3.325 7.838 -3.366 1.00 96.50 119 ILE A N 1
ATOM 912 C CA . ILE A 1 119 ? -4.110 6.704 -2.879 1.00 96.50 119 ILE A CA 1
ATOM 913 C C . ILE A 1 119 ? -4.722 7.080 -1.543 1.00 96.50 119 ILE A C 1
ATOM 915 O O . ILE A 1 119 ? -4.009 7.350 -0.581 1.00 96.50 119 ILE A O 1
ATOM 919 N N . THR A 1 120 ? -6.049 7.069 -1.475 1.00 96.12 120 THR A N 1
ATOM 920 C CA . THR A 1 120 ? -6.787 7.358 -0.245 1.00 96.12 120 THR A CA 1
ATOM 921 C C . THR A 1 120 ? -7.443 6.091 0.281 1.00 96.12 120 THR A C 1
ATOM 923 O O . THR A 1 120 ? -8.312 5.522 -0.375 1.00 96.12 120 THR A O 1
ATOM 926 N N . TYR A 1 121 ? -7.065 5.685 1.487 1.00 94.81 121 TYR A N 1
ATOM 927 C CA . TYR A 1 121 ? -7.784 4.687 2.265 1.00 94.81 121 TYR A CA 1
ATOM 928 C C . TYR A 1 121 ? -8.706 5.394 3.251 1.00 94.81 121 TYR A C 1
ATOM 930 O O . TYR A 1 121 ? -8.305 6.358 3.903 1.00 94.81 121 TYR A O 1
ATOM 938 N N . LEU A 1 122 ? -9.947 4.925 3.347 1.00 93.44 122 LEU A N 1
ATOM 939 C CA . LEU A 1 122 ? -10.965 5.516 4.207 1.00 93.44 122 LEU A CA 1
ATOM 940 C C . LEU A 1 122 ? -11.125 4.684 5.481 1.00 93.44 122 LEU A C 1
ATOM 942 O O . LEU A 1 122 ? -11.267 3.463 5.426 1.00 93.44 122 LEU A O 1
ATOM 946 N N . SER A 1 123 ? -11.152 5.375 6.614 1.00 91.56 123 SER A N 1
ATOM 947 C CA . SER A 1 123 ? -11.518 4.856 7.929 1.00 91.56 123 SER A CA 1
ATOM 948 C C . SER A 1 123 ? -12.894 5.427 8.280 1.00 91.56 123 SER A C 1
ATOM 950 O O . SER A 1 123 ? -12.983 6.600 8.649 1.00 91.56 123 SER A O 1
ATOM 952 N N . PRO A 1 124 ? -13.986 4.658 8.108 1.00 79.81 124 PRO A N 1
ATOM 953 C CA . PRO A 1 124 ? -15.320 5.127 8.461 1.00 79.81 124 PRO A CA 1
ATOM 954 C C . PRO A 1 124 ? -15.398 5.4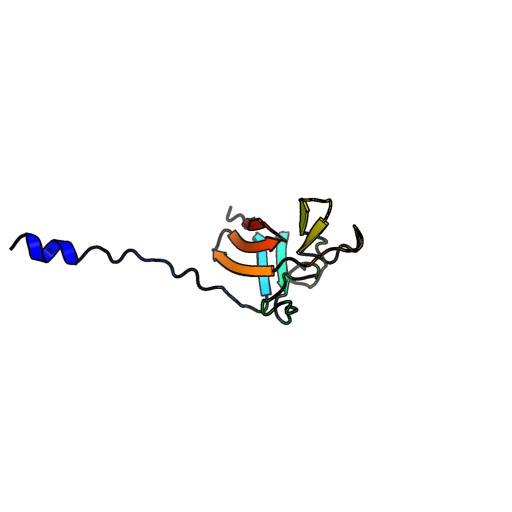50 9.956 1.00 79.81 124 PRO A C 1
ATOM 956 O O . PRO A 1 124 ? -14.936 4.662 10.781 1.00 79.81 124 PRO A O 1
ATOM 959 N N . ILE A 1 125 ? -16.006 6.586 10.291 1.00 77.19 125 ILE A N 1
ATOM 960 C CA . ILE A 1 125 ? -16.186 7.060 11.676 1.00 77.19 125 ILE A CA 1
ATOM 961 C C . ILE A 1 125 ? -17.627 6.914 12.188 1.00 77.19 125 ILE A C 1
ATOM 963 O O . ILE A 1 125 ? -17.932 7.392 13.277 1.00 77.19 125 ILE A O 1
ATOM 967 N N . GLU A 1 126 ? -18.495 6.268 11.407 1.00 61.94 126 GLU A N 1
ATOM 968 C CA . GLU A 1 126 ? -19.903 6.002 11.739 1.00 61.94 126 GLU A CA 1
ATOM 969 C C . GLU A 1 126 ? -20.117 4.593 12.302 1.00 61.94 126 GLU A C 1
ATOM 971 O O . GLU A 1 126 ? -19.429 3.639 11.848 1.00 61.94 126 GLU A O 1
#

Foldseek 3Di:
DPVVVVVPPPPPPPVPLPFDQDQKDFQADDPPPDTWIDGRNDFDDDPNFGFADAAFTAHPVRHGPQDWDWDQDPPRAIETRHYNPCPPPPHHTWGWDGWGDDPFWIWTWTHDPPDIDIDIRTYDPD

InterPro domains:
  IPR052743 Fungal Glutaminase GtaA [PTHR31987] (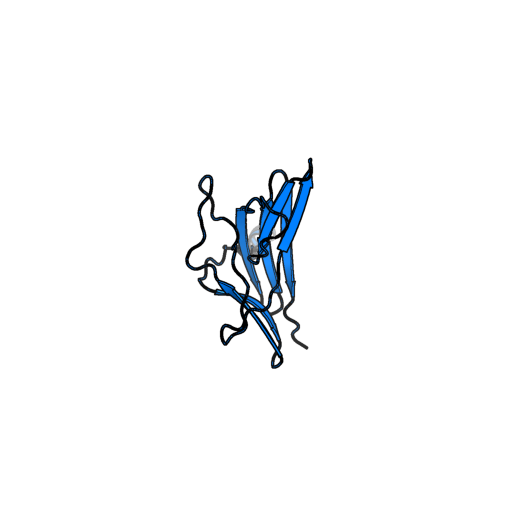17-125)

Radius of gyration: 18.48 Å; chains: 1; bounding box: 38×67×38 Å

Secondary structure (DSSP, 8-state):
--SSGGGGS-------------SEEEEEEETTTEEEEEE-TT--B-SSSBBPP-S--B-TTS-B----EEEEETTTEEEEEE-----SSSPEEPEEEEEEEETTEEEEEEEETTEEEEEEEE----

Organism: Phanerochaete carnosa (strain HHB-10118-sp) (NCBI:txid650164)

pLDDT: mean 85.1, std 15.13, range [44.72, 97.12]

Sequence (126 aa):
LIFVLSILTLVAQAQLSDTLWTSWVPLAVRSPYLSSWMNTTNLRVGSGAPLAPRIWPVFWNNAILGWAGHIRVDNDITYIWLGDAGSPAGLNSSVLNNIQITPTRTVMSITSGPIDLNITYLSPIE